Protein AF-A0A3R8TJP3-F1 (afdb_monomer_lite)

Foldseek 3Di:
DPVLLCVLVVVVVVVVVVPPPPQPPDDPDPQPCVSLQVPVVDPPVVSLVVSLVSLLVSLVPDDLVSLLVLLCVDPVVVVVVVVVVVLVVVVDRDCVVPPVPPPSVVSSVRSSVVSSVVVNVVSVVSVVVSVVVVVD

Sequence (136 aa):
MNTLFHKVLEPFIEYIHSYQPMIVMRLEHKNFYHSFGWCIQEGDGEVCSAVKDLLNNYVENLPTTLVDYLWWQTSDGRLEAKYIQRLAESTSFDTSMINLFEDGYFKQEVVVQALYEELHKKADKDYSEFENSLDY

Radius of gyration: 19.21 Å; chains: 1; bounding box: 58×24×59 Å

Structure (mmCIF, N/CA/C/O backbone):
data_AF-A0A3R8TJP3-F1
#
_entry.id   AF-A0A3R8TJP3-F1
#
loop_
_atom_site.group_PDB
_atom_site.id
_atom_site.type_symbol
_atom_site.label_atom_id
_atom_site.label_alt_id
_atom_site.label_comp_id
_atom_site.label_asym_id
_atom_site.label_entity_id
_atom_site.label_seq_id
_atom_site.pdbx_PDB_ins_code
_atom_site.Cartn_x
_atom_site.Cartn_y
_atom_site.Cartn_z
_atom_site.occupancy
_atom_site.B_iso_or_equiv
_atom_site.auth_seq_id
_atom_site.auth_comp_id
_atom_site.auth_asym_id
_atom_site.auth_atom_id
_atom_site.pdbx_PDB_model_num
ATOM 1 N N . MET A 1 1 ? 10.989 -3.359 7.667 1.00 48.31 1 MET A N 1
ATOM 2 C CA . MET A 1 1 ? 9.848 -3.432 6.730 1.00 48.31 1 MET A CA 1
ATOM 3 C C . MET A 1 1 ? 8.674 -4.067 7.450 1.00 48.31 1 MET A C 1
ATOM 5 O O . MET A 1 1 ? 8.881 -5.057 8.146 1.00 48.31 1 MET A O 1
ATOM 9 N N . ASN A 1 2 ? 7.481 -3.483 7.348 1.00 59.00 2 ASN A N 1
ATOM 10 C CA . ASN A 1 2 ? 6.274 -4.065 7.928 1.00 59.00 2 ASN A CA 1
ATOM 11 C C . ASN A 1 2 ? 5.930 -5.344 7.135 1.00 59.00 2 ASN A C 1
ATOM 13 O O . ASN A 1 2 ? 5.762 -5.284 5.918 1.00 59.00 2 ASN A O 1
ATOM 17 N N . THR A 1 3 ? 5.917 -6.514 7.782 1.00 76.25 3 THR A N 1
ATOM 18 C CA . THR A 1 3 ? 5.955 -7.827 7.097 1.00 76.25 3 THR A CA 1
ATOM 19 C C . THR A 1 3 ? 4.734 -8.104 6.223 1.00 76.25 3 THR A C 1
ATOM 21 O O . THR A 1 3 ? 4.828 -8.895 5.290 1.00 76.25 3 THR A O 1
ATOM 24 N N . LEU A 1 4 ? 3.601 -7.454 6.499 1.00 83.25 4 LEU A N 1
ATOM 25 C CA . LEU A 1 4 ? 2.374 -7.608 5.718 1.00 83.25 4 LEU A CA 1
ATOM 26 C C . LEU A 1 4 ? 2.360 -6.738 4.453 1.00 83.25 4 LEU A C 1
ATOM 28 O O . LEU A 1 4 ? 1.957 -7.224 3.404 1.00 83.25 4 LEU A O 1
ATOM 32 N N . PHE A 1 5 ? 2.853 -5.496 4.528 1.00 85.44 5 PHE A N 1
ATOM 33 C CA . PHE A 1 5 ? 2.950 -4.603 3.363 1.00 85.44 5 PHE A CA 1
ATOM 34 C C . PHE A 1 5 ? 3.810 -5.229 2.271 1.00 85.44 5 PHE A C 1
ATOM 36 O O . PHE A 1 5 ? 3.413 -5.270 1.114 1.00 85.44 5 PHE A O 1
ATOM 43 N N . HIS A 1 6 ? 4.950 -5.799 2.661 1.00 82.94 6 HIS A N 1
ATOM 44 C CA . HIS A 1 6 ? 5.837 -6.481 1.728 1.00 82.94 6 HIS A CA 1
ATOM 45 C C . HIS A 1 6 ? 5.152 -7.669 1.035 1.00 82.94 6 HIS A C 1
ATOM 47 O O . HIS A 1 6 ? 5.189 -7.757 -0.186 1.00 82.94 6 HIS A O 1
ATOM 53 N N . LYS A 1 7 ? 4.438 -8.512 1.793 1.00 86.81 7 LYS A N 1
ATOM 54 C CA . LYS A 1 7 ? 3.693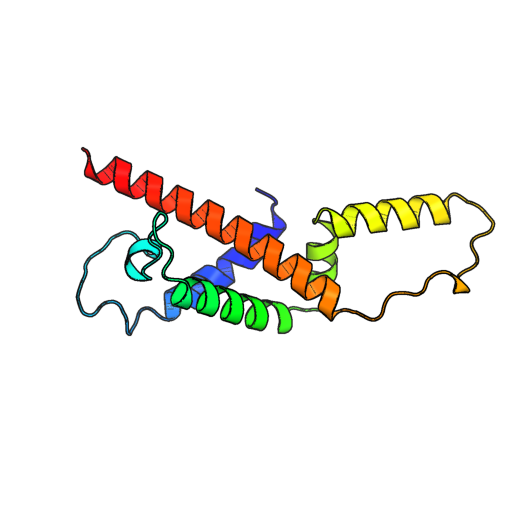 -9.661 1.249 1.00 86.81 7 LYS A CA 1
ATOM 55 C C . LYS A 1 7 ? 2.561 -9.270 0.298 1.00 86.81 7 LYS A C 1
ATOM 57 O O . LYS A 1 7 ? 2.190 -10.069 -0.551 1.00 86.81 7 LYS A O 1
ATOM 62 N N . VAL A 1 8 ? 1.979 -8.083 0.468 1.00 88.69 8 VAL A N 1
ATOM 63 C CA . VAL A 1 8 ? 0.927 -7.562 -0.421 1.00 88.69 8 VAL A CA 1
ATOM 64 C C . VAL A 1 8 ? 1.528 -6.907 -1.664 1.00 88.69 8 VAL A C 1
ATOM 66 O O . VAL A 1 8 ? 0.959 -7.034 -2.747 1.00 88.69 8 VAL A O 1
ATOM 69 N N . LEU A 1 9 ? 2.681 -6.247 -1.516 1.00 88.00 9 LEU A N 1
ATOM 70 C CA . LEU A 1 9 ? 3.399 -5.596 -2.609 1.00 88.00 9 LEU A CA 1
ATOM 71 C C . LEU A 1 9 ? 4.121 -6.579 -3.531 1.00 88.00 9 LEU A C 1
ATOM 73 O O . LEU A 1 9 ? 4.207 -6.299 -4.717 1.00 88.00 9 LEU A O 1
ATOM 77 N N . GLU A 1 10 ? 4.631 -7.708 -3.037 1.00 87.69 10 GLU A N 1
ATOM 78 C CA . GLU A 1 10 ? 5.346 -8.685 -3.874 1.00 87.69 10 GLU A CA 1
ATOM 79 C C . GLU A 1 10 ? 4.516 -9.166 -5.083 1.00 87.69 10 GLU A C 1
ATOM 81 O O . GLU A 1 10 ? 4.975 -8.970 -6.210 1.00 87.69 10 GLU A O 1
ATOM 86 N N . PRO A 1 11 ? 3.275 -9.673 -4.917 1.00 87.62 11 PRO A N 1
ATOM 87 C CA . PRO A 1 11 ? 2.441 -10.066 -6.056 1.00 87.62 11 PRO A CA 1
ATOM 88 C C . PRO A 1 11 ? 2.088 -8.897 -6.981 1.00 87.62 11 PRO A C 1
ATOM 90 O O . PRO A 1 11 ? 1.957 -9.072 -8.189 1.00 87.62 11 PRO A O 1
ATOM 93 N N . PHE A 1 12 ? 1.940 -7.691 -6.426 1.00 86.38 12 PHE A N 1
ATOM 94 C CA . PHE A 1 12 ? 1.686 -6.487 -7.214 1.00 86.38 12 PHE A CA 1
ATOM 95 C C . PHE A 1 12 ? 2.893 -6.121 -8.088 1.00 86.38 12 PHE A C 1
ATOM 97 O O . PHE A 1 12 ? 2.733 -5.827 -9.269 1.00 86.38 12 PHE A O 1
ATOM 104 N N . ILE A 1 13 ? 4.107 -6.194 -7.540 1.00 82.44 13 ILE A N 1
ATOM 105 C CA . ILE A 1 13 ? 5.352 -5.964 -8.282 1.00 82.44 13 ILE A CA 1
ATOM 106 C C . ILE A 1 13 ? 5.501 -7.012 -9.390 1.00 82.44 13 ILE A C 1
ATOM 108 O O . ILE A 1 13 ? 5.772 -6.645 -10.530 1.00 82.44 13 ILE A O 1
ATOM 112 N N . GLU A 1 14 ? 5.255 -8.293 -9.099 1.00 82.38 14 GLU A N 1
ATOM 113 C CA . GLU A 1 14 ? 5.255 -9.360 -10.111 1.00 82.38 14 GLU A CA 1
ATOM 114 C C . GLU A 1 14 ? 4.223 -9.108 -11.221 1.00 82.38 14 GLU A C 1
ATOM 116 O O . GLU A 1 14 ? 4.504 -9.313 -12.405 1.00 82.38 14 GLU A O 1
ATOM 121 N N . TYR A 1 15 ? 3.042 -8.609 -10.858 1.00 80.38 15 TYR A N 1
ATOM 122 C CA . TYR A 1 15 ? 2.005 -8.219 -11.806 1.00 80.38 15 TYR A CA 1
ATOM 123 C C . TYR A 1 15 ? 2.462 -7.068 -12.711 1.00 80.38 15 TYR A C 1
ATOM 125 O O . TYR A 1 15 ? 2.367 -7.205 -13.931 1.00 80.38 15 TYR A O 1
ATOM 133 N N . ILE A 1 16 ? 3.043 -5.988 -12.173 1.00 76.50 16 ILE A N 1
ATOM 134 C CA . ILE A 1 16 ? 3.613 -4.908 -13.002 1.00 76.50 16 ILE A CA 1
ATOM 135 C C . ILE A 1 16 ? 4.751 -5.455 -13.882 1.00 76.50 16 ILE A C 1
ATOM 137 O O . ILE A 1 16 ? 4.813 -5.148 -15.073 1.00 76.50 16 ILE A O 1
ATOM 141 N N . HIS A 1 17 ? 5.607 -6.330 -13.343 1.00 70.88 17 HIS A N 1
ATOM 142 C CA . HIS A 1 17 ? 6.662 -7.007 -14.104 1.00 70.88 17 HIS A CA 1
ATOM 143 C C . HIS A 1 17 ? 6.104 -7.813 -15.283 1.00 70.88 17 HIS A C 1
ATOM 145 O O . HIS A 1 17 ? 6.721 -7.854 -16.344 1.00 70.88 17 HIS A O 1
ATOM 151 N N . SER A 1 18 ? 4.921 -8.414 -15.153 1.00 70.38 18 SER A N 1
ATOM 152 C CA . SER A 1 18 ? 4.299 -9.165 -16.249 1.00 70.38 18 SER A CA 1
ATOM 153 C C . SER A 1 18 ? 3.866 -8.291 -17.440 1.00 70.38 18 SER A C 1
ATOM 155 O O . SER A 1 18 ? 3.755 -8.803 -18.553 1.00 70.38 18 SER A O 1
ATOM 157 N N . TYR A 1 19 ? 3.713 -6.970 -17.254 1.00 66.06 19 TYR A N 1
ATOM 158 C CA . TYR A 1 19 ? 3.474 -5.997 -18.334 1.00 66.06 19 TYR A CA 1
ATOM 159 C C . TYR A 1 19 ? 4.747 -5.581 -19.090 1.00 66.06 19 TYR A C 1
ATOM 161 O O . TYR A 1 19 ? 4.694 -4.715 -19.967 1.00 66.06 19 TYR A O 1
ATOM 169 N N . GLN A 1 20 ? 5.878 -6.257 -18.848 1.00 57.12 20 GLN A N 1
ATOM 170 C CA . GLN A 1 20 ? 7.118 -6.107 -19.615 1.00 57.12 20 GLN A CA 1
ATOM 171 C C . GLN A 1 20 ? 7.037 -6.197 -21.163 1.00 57.12 20 GLN A C 1
ATOM 173 O O . GLN A 1 20 ? 7.987 -5.709 -21.782 1.00 57.12 20 GLN A O 1
ATOM 178 N N . PRO A 1 21 ? 5.996 -6.720 -21.859 1.00 42.78 21 PRO A N 1
ATOM 179 C CA . PRO A 1 21 ? 6.092 -6.898 -23.310 1.00 42.78 21 PRO A CA 1
ATOM 180 C C . PRO A 1 21 ? 6.114 -5.627 -24.176 1.00 42.78 21 PRO A C 1
ATOM 182 O O . PRO A 1 21 ? 6.387 -5.761 -25.364 1.00 42.78 21 PRO A O 1
ATOM 185 N N . MET A 1 22 ? 5.823 -4.418 -23.665 1.00 44.19 22 MET A N 1
ATOM 186 C CA . MET A 1 22 ? 5.728 -3.219 -24.531 1.00 44.19 22 MET A CA 1
ATOM 187 C C . MET A 1 22 ? 6.796 -2.136 -24.326 1.00 44.19 22 MET A C 1
ATOM 189 O O . MET A 1 22 ? 6.974 -1.317 -25.224 1.00 44.19 22 MET A O 1
ATOM 193 N N . ILE A 1 23 ? 7.544 -2.130 -23.216 1.00 44.19 23 ILE A N 1
ATOM 194 C CA . ILE A 1 23 ? 8.547 -1.076 -22.951 1.00 44.19 23 ILE A CA 1
ATOM 195 C C . ILE A 1 23 ? 9.979 -1.530 -23.305 1.00 44.19 23 ILE A C 1
ATOM 197 O O . ILE A 1 23 ? 10.830 -0.720 -23.676 1.00 44.19 23 ILE A O 1
ATOM 201 N N . VAL A 1 24 ? 10.247 -2.840 -23.337 1.00 42.44 24 VAL A N 1
ATOM 202 C CA . VAL A 1 24 ? 11.579 -3.402 -23.640 1.00 42.44 24 VAL A CA 1
ATOM 203 C C . VAL A 1 24 ? 11.782 -3.635 -25.146 1.00 42.44 24 VAL A C 1
ATOM 205 O O . VAL A 1 24 ? 12.251 -4.686 -25.571 1.00 42.44 24 VAL A O 1
ATOM 208 N N . MET A 1 25 ? 11.440 -2.659 -25.996 1.00 40.25 25 MET A N 1
ATOM 209 C CA . MET A 1 25 ? 11.901 -2.683 -27.395 1.00 40.25 25 MET A CA 1
ATOM 210 C C . MET A 1 25 ? 13.224 -1.946 -27.614 1.00 40.25 25 MET A C 1
ATOM 212 O O . MET A 1 25 ? 13.737 -2.014 -28.731 1.00 40.25 25 MET A O 1
ATOM 216 N N . ARG A 1 26 ? 13.816 -1.267 -26.612 1.00 38.94 26 ARG A N 1
ATOM 217 C CA . ARG A 1 26 ? 15.077 -0.535 -26.855 1.00 38.94 26 ARG A CA 1
ATOM 218 C C . ARG A 1 26 ? 16.163 -0.495 -25.788 1.00 38.94 26 ARG A C 1
ATOM 220 O O . ARG A 1 26 ? 17.227 0.003 -26.138 1.00 38.94 26 ARG A O 1
ATOM 227 N N . LEU A 1 27 ? 15.995 -0.992 -24.565 1.00 44.09 27 LEU A N 1
ATOM 228 C CA . LEU A 1 27 ? 17.064 -0.839 -23.572 1.00 44.09 27 LEU A CA 1
ATOM 229 C C . LEU A 1 27 ? 17.224 -2.074 -22.677 1.00 44.09 27 LEU A C 1
ATOM 231 O O . LEU A 1 27 ? 16.321 -2.449 -21.938 1.00 44.09 27 LEU A O 1
ATOM 235 N N . GLU A 1 28 ? 18.405 -2.687 -22.741 1.00 47.53 28 GLU A N 1
ATOM 236 C CA . GLU A 1 28 ? 18.876 -3.783 -21.884 1.00 47.53 28 GLU A CA 1
ATOM 237 C C . GLU A 1 28 ? 19.196 -3.284 -20.456 1.00 47.53 28 GLU A C 1
ATOM 239 O O . GLU A 1 28 ? 20.297 -3.482 -19.941 1.00 47.53 28 GLU A O 1
ATOM 244 N N . HIS A 1 29 ? 18.280 -2.571 -19.796 1.00 53.38 29 HIS A N 1
ATOM 245 C CA . HIS A 1 29 ? 18.528 -2.088 -18.436 1.00 53.38 29 HIS A CA 1
ATOM 246 C C . HIS A 1 29 ? 18.223 -3.181 -17.405 1.00 53.38 29 HIS A C 1
ATOM 248 O O . HIS A 1 29 ? 17.106 -3.682 -17.312 1.00 53.38 29 HIS A O 1
ATOM 254 N N . LYS A 1 30 ? 19.226 -3.530 -16.585 1.00 55.91 30 LYS A N 1
ATOM 255 C CA . LYS A 1 30 ? 19.098 -4.511 -15.486 1.00 55.91 30 LYS A CA 1
ATOM 256 C C . LYS A 1 30 ? 18.177 -4.040 -14.351 1.00 55.91 30 LYS A C 1
ATOM 258 O O . LYS A 1 30 ? 17.791 -4.857 -13.521 1.00 55.91 30 LYS A O 1
ATOM 263 N N . ASN A 1 31 ? 17.837 -2.750 -14.305 1.00 59.34 31 ASN A N 1
ATOM 264 C CA . ASN A 1 31 ? 16.902 -2.191 -13.337 1.00 59.34 31 ASN A CA 1
ATOM 265 C C . ASN A 1 31 ? 15.516 -1.981 -13.973 1.00 59.34 31 ASN A C 1
ATOM 267 O O . ASN A 1 31 ? 15.342 -1.197 -14.910 1.00 59.34 31 ASN A O 1
ATOM 271 N N . PHE A 1 32 ? 14.530 -2.690 -13.426 1.00 61.56 32 PHE A N 1
ATOM 272 C CA . PHE A 1 32 ? 13.129 -2.633 -13.828 1.00 61.56 32 PHE A CA 1
ATOM 273 C C . PHE A 1 32 ? 12.526 -1.228 -13.685 1.00 61.56 32 PHE A C 1
ATOM 275 O O . PHE A 1 32 ? 11.890 -0.746 -14.616 1.00 61.56 32 PHE A O 1
ATOM 282 N N . TYR A 1 33 ? 12.782 -0.541 -12.570 1.00 62.28 33 TYR A N 1
ATOM 283 C CA . TYR A 1 33 ? 12.236 0.791 -12.296 1.00 62.28 33 TYR A CA 1
ATOM 284 C C . TYR A 1 33 ? 12.743 1.822 -13.310 1.00 62.28 33 TYR A C 1
ATOM 286 O O . TYR A 1 33 ? 11.966 2.623 -13.825 1.00 62.28 33 TYR A O 1
ATOM 294 N N . HIS A 1 34 ? 14.013 1.716 -13.714 1.00 55.50 34 HIS A N 1
ATOM 295 C CA . HIS A 1 34 ? 14.576 2.553 -14.775 1.00 55.50 34 HIS A CA 1
ATOM 296 C C . HIS A 1 34 ? 13.879 2.319 -16.126 1.00 55.50 34 HIS A C 1
ATOM 298 O O . HIS A 1 34 ? 13.646 3.261 -16.881 1.00 55.50 34 HIS A O 1
ATOM 304 N N . SER A 1 35 ? 13.523 1.071 -16.446 1.00 52.53 35 SER A N 1
ATOM 305 C CA . SER A 1 35 ? 12.813 0.752 -17.695 1.00 52.53 35 SER A CA 1
ATOM 306 C C . SER A 1 35 ? 11.391 1.310 -17.714 1.00 52.53 35 SER A C 1
ATOM 308 O O . SER A 1 35 ? 10.877 1.593 -18.785 1.00 52.53 35 SER A O 1
ATOM 310 N N . PHE A 1 36 ? 10.773 1.513 -16.550 1.00 56.41 36 PHE A N 1
ATOM 311 C CA . PHE A 1 36 ? 9.451 2.126 -16.421 1.00 56.41 36 PHE A CA 1
ATOM 312 C C . PHE A 1 36 ? 9.477 3.659 -16.441 1.00 56.41 36 PHE A C 1
ATOM 314 O O . PHE A 1 36 ? 8.420 4.264 -16.348 1.00 56.41 36 PHE A O 1
ATOM 321 N N . GLY A 1 37 ? 10.642 4.304 -16.572 1.00 52.91 37 GLY A N 1
ATOM 322 C CA . GLY A 1 37 ? 10.729 5.765 -16.459 1.00 52.91 37 GLY A CA 1
ATOM 323 C C . GLY A 1 37 ? 10.578 6.257 -15.017 1.00 52.91 37 GLY A C 1
ATOM 324 O O . GLY A 1 37 ? 10.262 7.420 -14.787 1.00 52.91 37 GLY A O 1
ATOM 325 N N . TRP A 1 38 ? 10.831 5.390 -14.029 1.00 58.88 38 TRP A N 1
ATOM 326 C CA . TRP A 1 38 ? 10.943 5.776 -12.624 1.00 58.88 38 TRP A CA 1
ATOM 327 C C . TRP A 1 38 ? 12.275 6.519 -12.416 1.00 58.88 38 TRP A C 1
ATOM 329 O O . TRP A 1 38 ? 13.218 6.008 -11.815 1.00 58.88 38 TRP A O 1
ATOM 339 N N . CYS A 1 39 ? 12.388 7.719 -12.988 1.00 52.19 39 CYS A N 1
ATOM 340 C CA . CYS A 1 39 ? 13.480 8.639 -12.710 1.00 52.19 39 CYS A CA 1
ATOM 341 C C . CYS A 1 39 ? 13.190 9.325 -11.371 1.00 52.19 39 CYS A C 1
ATOM 343 O O . CYS A 1 39 ? 12.253 10.106 -11.236 1.00 52.19 39 CYS A O 1
ATOM 345 N N . ILE A 1 40 ? 13.991 9.009 -10.358 1.00 50.28 40 ILE A N 1
ATOM 346 C CA . ILE A 1 40 ? 13.786 9.415 -8.956 1.00 50.28 40 ILE A CA 1
ATOM 347 C C . ILE A 1 40 ? 14.018 10.920 -8.721 1.00 50.28 40 ILE A C 1
ATOM 349 O O . ILE A 1 40 ? 13.637 11.451 -7.680 1.00 50.28 40 ILE A O 1
ATOM 353 N N . GLN A 1 41 ? 14.597 11.635 -9.690 1.00 43.25 41 GLN A N 1
ATOM 354 C CA . GLN A 1 41 ? 14.819 13.086 -9.610 1.00 43.25 41 GLN A CA 1
ATOM 355 C C . GLN A 1 41 ? 13.783 13.914 -10.381 1.00 43.25 41 GLN A C 1
ATOM 357 O O . GLN A 1 41 ? 13.515 15.055 -10.011 1.00 43.25 41 GLN A O 1
ATOM 362 N N . GLU A 1 42 ? 13.164 13.337 -11.407 1.00 45.41 42 GLU A N 1
ATOM 363 C CA . GLU A 1 42 ? 12.149 13.976 -12.241 1.00 45.41 42 GLU A CA 1
ATOM 364 C C . GLU A 1 42 ? 11.093 12.916 -12.530 1.00 45.41 42 GLU A C 1
ATOM 366 O O . GLU A 1 42 ? 11.140 12.229 -13.546 1.00 45.41 42 GLU A O 1
ATOM 371 N N . GLY A 1 43 ? 10.191 12.698 -11.571 1.00 48.31 43 GLY A N 1
ATOM 372 C CA . GLY A 1 43 ? 9.105 11.752 -11.760 1.00 48.31 43 GLY A CA 1
ATOM 373 C C . GLY A 1 43 ? 8.319 12.140 -13.004 1.00 48.31 43 GLY A C 1
ATOM 374 O O . GLY A 1 43 ? 7.706 13.209 -13.028 1.00 48.31 43 GLY A O 1
ATOM 375 N N . ASP A 1 44 ? 8.298 11.274 -14.015 1.00 55.25 44 ASP A N 1
ATOM 376 C CA . ASP A 1 44 ? 7.254 11.348 -15.025 1.00 55.25 44 ASP A CA 1
ATOM 377 C C . ASP A 1 44 ? 5.941 11.112 -14.278 1.00 55.25 44 ASP A C 1
ATOM 379 O O . ASP A 1 44 ? 5.571 9.985 -13.935 1.00 55.25 44 ASP A O 1
ATOM 383 N N . GLY A 1 45 ? 5.267 12.214 -13.934 1.00 61.38 45 GLY A N 1
ATOM 384 C CA . GLY A 1 45 ? 4.058 12.203 -13.117 1.00 61.38 45 GLY A CA 1
ATOM 385 C C . GLY A 1 45 ? 2.988 11.276 -13.691 1.00 61.38 45 GLY A C 1
ATOM 386 O O . GLY A 1 45 ? 2.207 10.710 -12.934 1.00 61.38 45 GLY A O 1
ATOM 387 N N . GLU A 1 46 ? 3.006 11.053 -15.007 1.00 66.06 46 GLU A N 1
ATOM 388 C CA . GLU A 1 46 ? 2.126 10.125 -15.715 1.00 66.06 46 GLU A CA 1
ATOM 389 C C . GLU A 1 46 ? 2.373 8.657 -15.338 1.00 66.06 46 GLU A C 1
ATOM 391 O O . GLU A 1 46 ? 1.415 7.935 -15.065 1.00 66.06 46 GLU A O 1
ATOM 396 N N . VAL A 1 47 ? 3.632 8.209 -15.248 1.00 69.56 47 VAL A N 1
ATOM 397 C CA . VAL A 1 47 ? 3.956 6.826 -14.855 1.00 69.56 47 VAL A CA 1
ATOM 398 C C . VAL A 1 47 ? 3.631 6.606 -13.382 1.00 69.56 47 VAL A C 1
ATOM 400 O O . VAL A 1 47 ? 2.979 5.624 -13.030 1.00 69.56 47 VAL A O 1
ATOM 403 N N . CYS A 1 48 ? 4.037 7.536 -12.516 1.00 73.44 48 CYS A N 1
ATOM 404 C CA . CYS A 1 48 ? 3.726 7.479 -11.089 1.00 73.44 48 CYS A CA 1
ATOM 405 C C . CYS A 1 48 ? 2.209 7.473 -10.838 1.00 73.44 48 CYS A C 1
ATOM 407 O O . CYS A 1 48 ? 1.724 6.703 -10.005 1.00 73.44 48 CYS A O 1
ATOM 409 N N . SER A 1 49 ? 1.449 8.276 -11.594 1.00 74.88 49 SER A N 1
ATOM 410 C CA . SER A 1 49 ? -0.016 8.268 -11.556 1.00 74.88 49 SER A CA 1
ATOM 411 C C . SER A 1 49 ? -0.575 6.924 -12.015 1.00 74.88 49 SER A C 1
ATOM 413 O O . SER A 1 49 ? -1.379 6.337 -11.300 1.00 74.88 49 SER A O 1
ATOM 415 N N . ALA A 1 50 ? -0.101 6.380 -13.140 1.00 78.12 50 ALA A N 1
ATOM 416 C CA . ALA A 1 50 ? -0.563 5.091 -13.651 1.00 78.12 50 ALA A CA 1
ATOM 417 C C . ALA A 1 50 ? -0.280 3.936 -12.674 1.00 78.12 50 ALA A C 1
ATOM 419 O O . ALA A 1 50 ? -1.130 3.074 -12.468 1.00 78.12 50 ALA A O 1
ATOM 420 N N . VAL A 1 51 ? 0.888 3.923 -12.023 1.00 80.00 51 VAL A N 1
ATOM 421 C CA . VAL A 1 51 ? 1.217 2.932 -10.984 1.00 80.00 51 VAL A CA 1
ATOM 422 C C . VAL A 1 51 ? 0.300 3.087 -9.774 1.00 80.00 51 VAL A C 1
ATOM 424 O O . VAL A 1 51 ? -0.164 2.083 -9.233 1.00 80.00 51 VAL A O 1
ATOM 427 N N . LYS A 1 52 ? 0.002 4.323 -9.358 1.00 83.69 52 LYS A N 1
ATOM 428 C CA . LYS A 1 52 ? -0.939 4.583 -8.264 1.00 83.69 52 LYS A CA 1
ATOM 429 C C . LYS A 1 52 ? -2.362 4.138 -8.618 1.00 83.69 52 LYS A C 1
ATOM 431 O O . LYS A 1 52 ? -3.023 3.543 -7.773 1.00 83.69 52 LYS A O 1
ATOM 436 N N . ASP A 1 53 ? -2.799 4.335 -9.858 1.00 85.31 53 ASP A N 1
ATOM 437 C CA . ASP A 1 53 ? -4.100 3.872 -10.356 1.00 85.31 53 ASP A CA 1
ATOM 438 C C . ASP A 1 53 ? -4.172 2.339 -10.417 1.00 85.31 53 ASP A C 1
ATOM 440 O O . ASP A 1 53 ?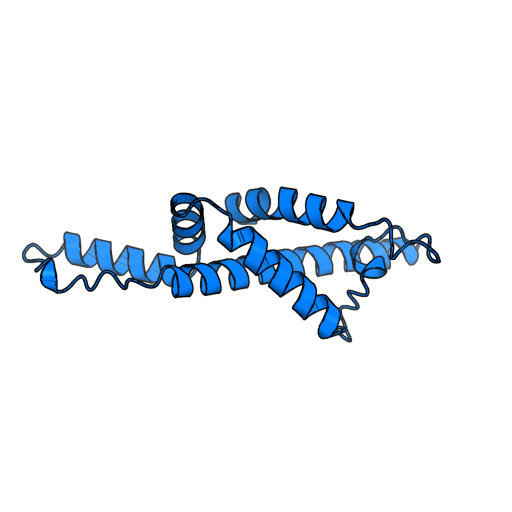 -5.157 1.735 -9.993 1.00 85.31 53 ASP A O 1
ATOM 444 N N . LEU A 1 54 ? -3.105 1.678 -10.877 1.00 85.94 54 LEU A N 1
ATOM 445 C CA . LEU A 1 54 ? -2.996 0.217 -10.838 1.00 85.94 54 LEU A CA 1
ATOM 446 C C . LEU A 1 54 ? -3.012 -0.313 -9.402 1.00 85.94 54 LEU A C 1
ATOM 448 O O . LEU A 1 54 ? -3.639 -1.337 -9.136 1.00 85.94 54 LEU A O 1
ATOM 452 N N . LEU A 1 55 ? -2.350 0.380 -8.474 1.00 88.94 55 LEU A N 1
ATOM 453 C CA . LEU A 1 55 ? -2.341 0.013 -7.062 1.00 88.94 55 LEU A CA 1
ATOM 454 C C . LEU A 1 55 ? -3.718 0.208 -6.417 1.00 88.94 55 LEU A C 1
ATOM 456 O O . LEU A 1 55 ? -4.148 -0.660 -5.663 1.00 88.94 55 LEU A O 1
ATOM 460 N N . ASN A 1 56 ? -4.426 1.292 -6.746 1.00 91.19 56 ASN A N 1
ATOM 461 C CA . ASN A 1 56 ? -5.823 1.500 -6.358 1.00 91.19 56 ASN A CA 1
ATOM 462 C C . ASN A 1 56 ? -6.686 0.319 -6.806 1.00 91.19 56 ASN A C 1
ATOM 464 O O . ASN A 1 56 ? -7.268 -0.360 -5.964 1.00 91.19 56 ASN A O 1
ATOM 468 N N . ASN A 1 57 ? -6.673 0.004 -8.105 1.00 89.75 57 ASN A N 1
ATOM 469 C CA . ASN A 1 57 ? -7.417 -1.129 -8.657 1.00 89.75 57 ASN A CA 1
ATOM 470 C C . ASN A 1 57 ? -7.036 -2.451 -7.973 1.00 89.75 57 ASN A C 1
ATOM 472 O O . ASN A 1 57 ? -7.894 -3.284 -7.690 1.00 89.75 57 ASN A O 1
ATOM 476 N N . TYR A 1 58 ? -5.751 -2.665 -7.686 1.00 90.19 58 TYR A N 1
ATOM 477 C CA . TYR A 1 58 ? -5.297 -3.862 -6.985 1.00 90.19 58 TYR A CA 1
ATOM 478 C C . TYR A 1 58 ? -5.890 -3.953 -5.573 1.00 90.19 58 TYR A C 1
ATOM 480 O O . TYR A 1 58 ? -6.420 -5.002 -5.211 1.00 90.19 58 TYR A O 1
ATOM 488 N N . VAL A 1 59 ? -5.860 -2.862 -4.799 1.00 91.69 59 VAL A N 1
ATOM 489 C CA . VAL A 1 59 ? -6.407 -2.816 -3.433 1.00 91.69 59 VAL A CA 1
ATOM 490 C C . VAL A 1 59 ? -7.932 -2.949 -3.419 1.00 91.69 59 VAL A C 1
ATOM 492 O O . VAL A 1 59 ? -8.449 -3.643 -2.547 1.00 91.69 59 VAL A O 1
ATOM 495 N N . GLU A 1 60 ? -8.646 -2.379 -4.395 1.00 90.31 60 GLU A N 1
ATOM 496 C CA . GLU A 1 60 ? -10.106 -2.543 -4.551 1.00 90.31 60 GLU A CA 1
ATOM 497 C C . GLU A 1 60 ? -10.531 -4.005 -4.682 1.00 90.31 60 GLU A C 1
ATOM 499 O O . GLU A 1 60 ? -11.613 -4.393 -4.245 1.00 90.31 60 GLU A O 1
ATOM 504 N N . ASN A 1 61 ? -9.666 -4.827 -5.273 1.00 89.62 61 ASN A N 1
ATOM 505 C CA . ASN A 1 61 ? -9.916 -6.248 -5.475 1.00 89.62 61 ASN A CA 1
ATOM 506 C C . ASN A 1 61 ? -9.423 -7.121 -4.308 1.00 89.62 61 ASN A C 1
ATOM 508 O O . ASN A 1 61 ? -9.608 -8.342 -4.334 1.00 89.62 61 ASN A O 1
ATOM 512 N N . LEU A 1 62 ? -8.806 -6.539 -3.272 1.00 89.75 62 LEU A N 1
ATOM 513 C CA . LEU A 1 62 ? -8.417 -7.284 -2.077 1.00 89.75 62 LEU A CA 1
ATOM 514 C C . LEU A 1 62 ? -9.629 -7.545 -1.168 1.00 89.75 62 LEU A C 1
ATOM 516 O O . LEU A 1 62 ? -10.543 -6.726 -1.079 1.00 89.75 62 LEU A O 1
ATOM 520 N N . PRO A 1 63 ? -9.634 -8.658 -0.410 1.00 90.12 63 PRO A N 1
ATOM 521 C CA . PRO A 1 63 ? -10.662 -8.888 0.598 1.00 90.12 63 PRO A CA 1
ATOM 522 C C . PRO A 1 63 ? -10.709 -7.739 1.613 1.00 90.12 63 PRO A C 1
ATOM 524 O O . PRO A 1 63 ? -9.673 -7.367 2.164 1.00 90.12 63 PRO A O 1
ATOM 527 N N . THR A 1 64 ? -11.905 -7.242 1.944 1.00 86.94 64 THR A N 1
ATOM 528 C CA . THR A 1 64 ? -12.094 -6.132 2.899 1.00 86.94 64 THR A CA 1
ATOM 529 C C . THR A 1 64 ? -11.377 -6.374 4.225 1.00 86.94 64 THR A C 1
ATOM 531 O O . THR A 1 64 ? -10.735 -5.476 4.753 1.00 86.94 64 THR A O 1
ATOM 534 N N . THR A 1 65 ? -11.389 -7.613 4.726 1.00 88.50 65 THR A N 1
ATOM 535 C CA . THR A 1 65 ? -10.658 -7.991 5.942 1.00 88.50 65 THR A CA 1
ATOM 536 C C . THR A 1 65 ? -9.156 -7.717 5.828 1.00 88.50 65 THR A C 1
ATOM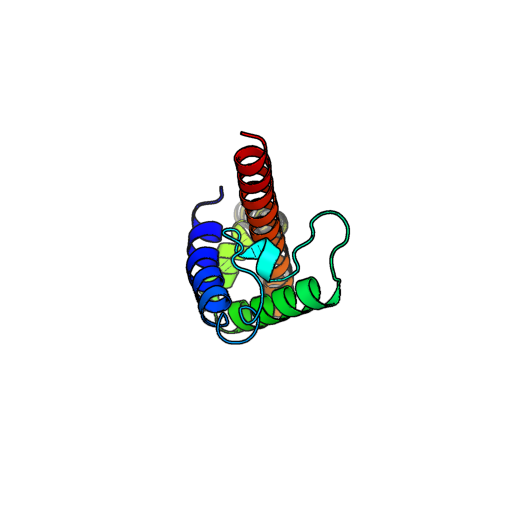 538 O O . THR A 1 65 ? -8.546 -7.251 6.784 1.00 88.50 65 THR A O 1
ATOM 541 N N . LEU A 1 66 ? -8.544 -7.982 4.669 1.00 90.00 66 LEU A N 1
ATOM 542 C CA . LEU A 1 66 ? -7.130 -7.688 4.438 1.00 90.00 66 LEU A CA 1
ATOM 543 C C . LEU A 1 66 ? -6.881 -6.177 4.377 1.00 90.00 66 LEU A C 1
ATOM 545 O O . LEU A 1 66 ? -5.898 -5.713 4.952 1.00 90.00 66 LEU A O 1
ATOM 549 N N . VAL A 1 67 ? -7.777 -5.417 3.742 1.00 90.12 67 VAL A N 1
ATOM 550 C CA . VAL A 1 67 ? -7.713 -3.946 3.703 1.00 90.12 67 VAL A CA 1
ATOM 551 C C . VAL A 1 67 ? -7.814 -3.364 5.113 1.00 90.12 67 VAL A C 1
ATOM 553 O O . VAL A 1 67 ? -6.992 -2.532 5.484 1.00 90.12 67 VAL A O 1
ATOM 556 N N . ASP A 1 68 ? -8.728 -3.866 5.946 1.00 87.88 68 ASP A N 1
ATOM 557 C CA . ASP A 1 68 ? -8.825 -3.484 7.356 1.00 87.88 68 ASP A CA 1
ATOM 558 C C . ASP A 1 68 ? -7.525 -3.800 8.107 1.00 87.88 68 ASP A C 1
ATOM 560 O O . ASP A 1 68 ? -6.997 -2.946 8.817 1.00 87.88 68 ASP A O 1
ATOM 564 N N . TYR A 1 69 ? -6.959 -5.002 7.934 1.00 89.88 69 TYR A N 1
ATOM 565 C CA . TYR A 1 69 ? -5.681 -5.365 8.555 1.00 89.88 69 TYR A CA 1
ATOM 566 C C . TYR A 1 69 ? -4.534 -4.449 8.125 1.00 89.88 69 TYR A C 1
ATOM 568 O O . TYR A 1 69 ? -3.734 -4.053 8.972 1.00 89.88 69 TYR A O 1
ATOM 576 N N . LEU A 1 70 ? -4.441 -4.107 6.839 1.00 91.06 70 LEU A N 1
ATOM 577 C CA . LEU A 1 70 ? -3.454 -3.155 6.329 1.00 91.06 70 LEU A CA 1
ATOM 578 C C . LEU A 1 70 ? -3.680 -1.761 6.916 1.00 91.06 70 LEU A C 1
ATOM 580 O O . LEU A 1 70 ? -2.726 -1.120 7.351 1.00 91.06 70 LEU A O 1
ATOM 584 N N . TRP A 1 71 ? -4.932 -1.320 7.006 1.00 91.56 71 TRP A N 1
ATOM 585 C CA . TRP A 1 71 ? -5.284 -0.034 7.591 1.00 91.56 71 TRP A CA 1
ATOM 586 C C . TRP A 1 71 ? -4.892 0.043 9.071 1.00 91.56 71 TRP A C 1
ATOM 588 O O . TRP A 1 71 ? -4.236 1.003 9.471 1.00 91.56 71 TRP A O 1
ATOM 598 N N . TRP A 1 72 ? -5.145 -1.001 9.869 1.00 88.44 72 TRP A N 1
ATOM 599 C CA . TRP A 1 72 ? -4.710 -1.083 11.274 1.00 88.44 72 TRP A CA 1
ATOM 600 C C . TRP A 1 72 ? -3.192 -0.938 11.464 1.00 88.44 72 TRP A C 1
ATOM 602 O O . TRP A 1 72 ? -2.725 -0.558 12.540 1.00 88.44 72 TRP A O 1
ATOM 612 N N . GLN A 1 73 ? -2.400 -1.244 10.436 1.00 89.00 73 GLN A N 1
ATOM 613 C CA . GLN A 1 73 ? -0.946 -1.098 10.467 1.00 89.00 73 GLN A CA 1
ATOM 614 C C . GLN A 1 73 ? -0.472 0.338 10.186 1.00 89.00 73 GLN A C 1
ATOM 616 O O . GLN A 1 73 ? 0.680 0.647 10.517 1.00 89.00 73 GLN A O 1
ATOM 621 N N . THR A 1 74 ? -1.334 1.197 9.631 1.00 89.69 74 THR A N 1
ATOM 622 C CA . THR A 1 74 ? -1.075 2.624 9.366 1.00 89.69 74 THR A CA 1
ATOM 623 C C . THR A 1 74 ? -1.226 3.486 10.624 1.00 89.69 74 THR A C 1
ATOM 625 O O . THR A 1 74 ? -1.696 3.023 11.665 1.00 89.69 74 THR A O 1
ATOM 628 N N . SER A 1 75 ? -0.800 4.750 10.556 1.00 87.38 75 SER A N 1
ATOM 629 C CA . SER A 1 75 ? -0.932 5.696 11.672 1.00 87.38 75 SER A CA 1
ATOM 630 C C . SER A 1 75 ? -2.392 5.921 12.073 1.00 87.38 75 SER A C 1
ATOM 632 O O . SER A 1 75 ? -2.695 5.869 13.265 1.00 87.38 75 SER A O 1
ATOM 634 N N . ASP A 1 76 ? -3.286 6.091 11.098 1.00 85.75 76 ASP A N 1
ATOM 635 C CA . ASP A 1 76 ? -4.704 6.374 11.342 1.00 85.75 76 ASP A CA 1
ATOM 636 C C . ASP A 1 76 ? -5.416 5.173 11.960 1.00 85.75 76 ASP A C 1
ATOM 638 O O . ASP A 1 76 ? -6.058 5.303 13.002 1.00 85.75 76 ASP A O 1
ATOM 642 N N . GLY A 1 77 ? -5.194 3.971 11.417 1.00 82.62 77 GLY A N 1
ATOM 643 C CA . GLY A 1 77 ? -5.730 2.751 12.021 1.00 82.62 77 GLY A CA 1
ATOM 644 C C . GLY A 1 77 ? -5.243 2.558 13.461 1.00 82.62 77 GLY A C 1
ATOM 645 O O . GLY A 1 77 ? -6.016 2.209 14.350 1.00 82.62 77 GLY A O 1
ATOM 646 N N . ARG A 1 78 ? -3.975 2.859 13.769 1.00 83.94 78 ARG A N 1
ATOM 647 C CA . ARG A 1 78 ? -3.474 2.780 15.156 1.00 83.94 78 ARG A CA 1
ATOM 648 C C . ARG A 1 78 ? -4.132 3.792 16.092 1.00 83.94 78 ARG A C 1
ATOM 650 O O . ARG A 1 78 ? -4.276 3.493 17.280 1.00 83.94 78 ARG A O 1
ATOM 657 N N . LEU A 1 79 ? -4.465 4.988 15.605 1.00 85.00 79 LEU A N 1
ATOM 658 C CA . LEU A 1 79 ? -5.183 5.995 16.389 1.00 85.00 79 LEU A CA 1
ATOM 659 C C . LEU A 1 79 ? -6.597 5.511 16.709 1.00 85.00 79 LEU A C 1
ATOM 661 O O . LEU A 1 79 ? -6.981 5.523 17.880 1.00 85.00 79 LEU A O 1
ATOM 665 N N . GLU A 1 80 ? -7.306 4.990 15.708 1.00 81.50 80 GLU A N 1
ATOM 666 C CA . GLU A 1 80 ? -8.638 4.410 15.881 1.00 81.50 80 GLU A CA 1
ATOM 667 C C . GLU A 1 80 ? -8.614 3.245 16.887 1.00 81.50 80 GLU A C 1
ATOM 669 O O . GLU A 1 80 ? -9.438 3.172 17.797 1.00 81.50 80 GLU A O 1
ATOM 674 N N . ALA A 1 81 ? -7.614 2.360 16.801 1.00 80.00 81 ALA A N 1
ATOM 675 C CA . ALA A 1 81 ? -7.533 1.171 17.654 1.00 80.00 81 ALA A CA 1
ATOM 676 C C . ALA A 1 81 ? -7.414 1.571 19.124 1.00 80.00 81 ALA A C 1
ATOM 678 O O . ALA A 1 81 ? -8.075 1.012 20.000 1.00 80.00 81 ALA A O 1
ATOM 679 N N . LYS A 1 82 ? -6.574 2.577 19.387 1.00 80.44 82 LYS A N 1
ATOM 680 C CA . LYS A 1 82 ? -6.391 3.148 20.722 1.00 80.44 82 LYS A CA 1
ATOM 681 C C . LYS A 1 82 ? -7.653 3.839 21.216 1.00 80.44 82 LYS A C 1
ATOM 683 O O . LYS A 1 82 ? -7.933 3.782 22.411 1.00 80.44 82 LYS A O 1
ATOM 688 N N . TYR A 1 83 ? -8.388 4.510 20.333 1.00 82.00 83 TYR A N 1
ATOM 689 C CA . TYR A 1 83 ? -9.656 5.135 20.682 1.00 82.00 83 TYR A CA 1
ATOM 690 C C . TYR A 1 83 ? -10.673 4.078 21.125 1.00 82.00 83 TYR A C 1
ATOM 692 O O . TYR A 1 83 ? -11.164 4.153 22.248 1.00 82.00 83 TYR A O 1
ATOM 700 N N . ILE A 1 84 ? -10.879 3.028 20.327 1.00 78.19 84 ILE A N 1
ATOM 701 C CA . ILE A 1 84 ? -11.782 1.914 20.657 1.00 78.19 84 ILE A CA 1
ATOM 702 C C . ILE A 1 84 ? -11.376 1.225 21.967 1.00 78.19 84 ILE A C 1
ATOM 704 O O . ILE A 1 84 ? -12.233 0.949 22.803 1.00 78.19 84 ILE A O 1
ATOM 708 N N . GLN A 1 85 ? -10.079 0.982 22.189 1.00 78.69 85 GLN A N 1
ATOM 709 C CA . GLN A 1 85 ? -9.587 0.405 23.447 1.00 78.69 85 GLN A CA 1
ATOM 710 C C . GLN A 1 85 ? -9.950 1.270 24.659 1.00 78.69 85 GLN A C 1
ATOM 712 O O . GLN A 1 85 ? -10.517 0.763 25.623 1.00 78.69 85 GLN A O 1
ATOM 717 N N . ARG A 1 86 ? -9.700 2.584 24.591 1.00 82.19 86 ARG A N 1
ATOM 718 C CA . ARG A 1 86 ? -10.053 3.519 25.674 1.00 82.19 86 ARG A CA 1
ATOM 719 C C . ARG A 1 86 ? -11.553 3.553 25.942 1.00 82.19 86 ARG A C 1
ATOM 721 O O . ARG A 1 86 ? -11.968 3.663 27.091 1.00 82.19 86 ARG A O 1
ATOM 728 N N . LEU A 1 87 ? -12.358 3.472 24.888 1.00 75.19 87 LEU A N 1
ATOM 729 C CA . LEU A 1 87 ? -13.810 3.437 25.003 1.00 75.19 87 LEU A CA 1
ATOM 730 C C . LEU A 1 87 ? -14.298 2.152 25.672 1.00 75.19 87 LEU A C 1
ATOM 732 O O . LEU A 1 87 ? -15.136 2.225 26.565 1.00 75.19 87 LEU A O 1
ATOM 736 N N . ALA A 1 88 ? -13.737 1.000 25.301 1.00 74.56 88 ALA A N 1
ATOM 737 C CA . ALA A 1 88 ? -14.053 -0.286 25.919 1.00 74.56 88 ALA A CA 1
ATOM 738 C C . ALA A 1 88 ? -13.663 -0.337 27.408 1.00 74.56 88 ALA A C 1
ATOM 740 O O . ALA A 1 88 ? -14.360 -0.954 28.211 1.00 74.56 88 ALA A O 1
ATOM 741 N N . GLU A 1 89 ? -12.571 0.332 27.785 1.00 81.44 89 GLU A N 1
ATOM 742 C CA . GLU A 1 89 ? -12.132 0.473 29.179 1.00 81.44 89 GLU A CA 1
ATOM 743 C C . GLU A 1 89 ? -13.023 1.434 29.990 1.00 81.44 89 GLU A C 1
ATOM 745 O O . GLU A 1 89 ? -13.104 1.322 31.214 1.00 81.44 89 GLU A O 1
ATOM 750 N N . SER A 1 90 ? -13.734 2.358 29.332 1.00 82.12 90 SER A N 1
ATOM 751 C CA . SER A 1 90 ? -14.716 3.232 29.976 1.00 82.12 90 SER A CA 1
ATOM 752 C C . SER A 1 90 ? -16.084 2.539 30.056 1.00 82.12 90 SER A C 1
ATOM 754 O O . SER A 1 90 ? -16.807 2.420 29.074 1.00 82.12 90 SER A O 1
ATOM 756 N N . THR A 1 91 ? -16.459 2.056 31.242 1.00 64.44 91 THR A N 1
ATOM 757 C CA . THR A 1 91 ? -17.615 1.165 31.511 1.00 64.44 91 THR A CA 1
ATOM 758 C C . THR A 1 91 ? -19.033 1.708 31.226 1.00 64.44 91 THR A C 1
ATOM 760 O O . THR A 1 91 ? -20.015 1.184 31.742 1.00 64.44 91 THR A O 1
ATOM 763 N N . SER A 1 92 ? -19.198 2.724 30.388 1.00 66.25 92 SER A N 1
ATOM 764 C CA . SER A 1 92 ? -20.507 3.260 29.989 1.00 66.25 92 SER A CA 1
ATOM 765 C C . SER A 1 92 ? -20.478 3.709 28.533 1.00 66.25 92 SER A C 1
ATOM 767 O O . SER A 1 92 ? -20.769 4.864 28.220 1.00 66.25 92 SER A O 1
ATOM 769 N N . PHE A 1 93 ? -20.046 2.807 27.654 1.00 68.38 93 PHE A N 1
ATOM 770 C CA . PHE A 1 93 ? -19.914 3.112 26.243 1.00 68.38 93 PHE A CA 1
ATOM 771 C C . PHE A 1 93 ? -21.255 2.971 25.521 1.00 68.38 93 PHE A C 1
ATOM 773 O O . PHE A 1 93 ? -21.788 1.874 25.354 1.00 68.38 93 PHE A O 1
ATOM 780 N N . ASP A 1 94 ? -21.805 4.112 25.117 1.00 61.53 94 ASP A N 1
ATOM 781 C CA . ASP A 1 94 ? -22.959 4.182 24.238 1.00 61.53 94 ASP A CA 1
ATOM 782 C C . ASP A 1 94 ? -22.528 3.798 22.816 1.00 61.53 94 ASP A C 1
ATOM 784 O O . ASP A 1 94 ? -21.850 4.550 22.114 1.00 61.53 94 ASP A O 1
ATOM 788 N N . THR A 1 95 ? -22.930 2.601 22.389 1.00 56.56 95 THR A N 1
ATOM 789 C CA . THR A 1 95 ? -22.626 2.049 21.064 1.00 56.56 95 THR A CA 1
ATOM 790 C C . THR A 1 95 ? -23.228 2.863 19.917 1.00 56.56 95 THR A C 1
ATOM 792 O O . THR A 1 95 ? -22.822 2.666 18.777 1.00 56.56 95 THR A O 1
ATOM 795 N N . SER A 1 96 ? -24.159 3.786 20.193 1.00 56.00 96 SER A N 1
ATOM 796 C CA . SER A 1 96 ? -24.689 4.721 19.190 1.00 56.00 96 SER A CA 1
ATOM 797 C C . SER A 1 96 ? -23.698 5.828 18.809 1.00 56.00 96 SER A C 1
ATOM 799 O O . SER A 1 96 ? -23.839 6.425 17.745 1.00 56.00 96 SER A O 1
ATOM 801 N N . MET A 1 97 ? -22.658 6.066 19.623 1.00 52.69 97 MET A N 1
ATOM 802 C CA . MET A 1 97 ? -21.556 6.979 19.288 1.00 52.69 97 MET A CA 1
ATOM 803 C C . MET A 1 97 ? -20.512 6.353 18.368 1.00 52.69 97 MET A C 1
ATOM 805 O O . MET A 1 97 ? -19.704 7.082 17.790 1.00 52.69 97 MET A O 1
ATOM 809 N N . ILE A 1 98 ? -20.535 5.027 18.193 1.00 55.22 98 ILE A N 1
ATOM 810 C CA . ILE A 1 98 ? -19.829 4.418 17.075 1.00 55.22 98 ILE A CA 1
ATOM 811 C C . ILE A 1 98 ? -20.660 4.728 15.827 1.00 55.22 98 ILE A C 1
ATOM 813 O O . ILE A 1 98 ? -21.387 3.884 15.309 1.00 55.22 98 ILE A O 1
ATOM 817 N N . ASN A 1 99 ? -20.528 5.953 15.315 1.00 50.34 99 ASN A N 1
ATOM 818 C CA . ASN A 1 99 ? -20.568 6.129 13.873 1.00 50.34 99 ASN A CA 1
ATOM 819 C C . ASN A 1 99 ? -19.384 5.311 13.363 1.00 50.34 99 ASN A C 1
ATOM 821 O O . ASN A 1 99 ? -18.262 5.801 13.262 1.00 50.34 99 ASN A O 1
ATOM 825 N N . LEU A 1 100 ? -19.629 4.015 13.166 1.00 46.22 100 LEU A N 1
ATOM 826 C CA . LEU A 1 100 ? -18.809 3.149 12.347 1.00 46.22 100 LEU A CA 1
ATOM 827 C C . LEU A 1 100 ? -18.850 3.836 10.996 1.00 46.22 100 LEU A C 1
ATOM 829 O O . LEU A 1 100 ? -19.820 3.653 10.270 1.00 46.22 100 LEU A O 1
ATOM 833 N N . PHE A 1 101 ? -17.899 4.735 10.744 1.00 49.62 101 PHE A N 1
ATOM 834 C CA . PHE A 1 101 ? -17.808 5.449 9.488 1.00 49.62 101 PHE A CA 1
ATOM 835 C C . PHE A 1 101 ? -17.828 4.382 8.395 1.00 49.62 101 PHE A C 1
ATOM 837 O O . PHE A 1 101 ? -16.872 3.620 8.218 1.00 49.62 101 PHE A O 1
ATOM 844 N N . GLU A 1 102 ? -18.980 4.274 7.737 1.00 53.22 102 GLU A N 1
ATOM 845 C CA . GLU A 1 102 ? -19.129 3.658 6.436 1.00 53.22 102 GLU A CA 1
ATOM 846 C C . GLU A 1 102 ? -18.283 4.500 5.495 1.00 53.22 102 GLU A C 1
ATOM 848 O O . GLU A 1 102 ? -18.781 5.406 4.853 1.00 53.22 102 GLU A O 1
ATOM 853 N N . ASP A 1 103 ? -16.984 4.246 5.468 1.00 65.06 103 ASP A N 1
ATOM 854 C CA . ASP A 1 103 ? -16.128 4.704 4.390 1.00 65.06 103 ASP A CA 1
ATOM 855 C C . ASP A 1 103 ? -14.990 3.700 4.248 1.00 65.06 103 ASP A C 1
ATOM 857 O O . ASP A 1 103 ? -13.823 3.947 4.556 1.00 65.06 103 ASP A O 1
ATOM 861 N N . GLY A 1 104 ? -15.344 2.510 3.749 1.00 61.03 104 GLY A N 1
ATOM 862 C CA . GLY A 1 104 ? -14.352 1.584 3.194 1.00 61.03 104 GLY A CA 1
ATOM 863 C C . GLY A 1 104 ? -13.440 2.285 2.178 1.00 61.03 104 GLY A C 1
ATOM 864 O O . GLY A 1 104 ? -12.259 1.964 2.098 1.00 61.03 104 GLY A O 1
ATOM 865 N N . TYR A 1 105 ? -13.965 3.317 1.510 1.00 65.25 105 TYR A N 1
ATOM 866 C CA . TYR A 1 105 ? -13.235 4.213 0.625 1.00 65.25 105 TYR A CA 1
ATOM 867 C C . TYR A 1 105 ? -12.113 4.994 1.343 1.00 65.25 105 TYR A C 1
ATOM 869 O O . TYR A 1 105 ? -10.973 4.967 0.889 1.00 65.25 105 TYR A O 1
ATOM 877 N N . PHE A 1 106 ? -12.368 5.583 2.521 1.00 79.50 106 PHE A N 1
ATOM 878 C CA . PHE A 1 106 ? -11.327 6.265 3.310 1.00 79.50 106 PHE A CA 1
ATOM 879 C C . PHE A 1 106 ? -10.204 5.306 3.729 1.00 79.50 106 PHE A C 1
ATOM 881 O O . PHE A 1 106 ? -9.019 5.610 3.590 1.00 79.50 106 PHE A O 1
ATOM 888 N N . LYS A 1 107 ? -10.564 4.108 4.208 1.00 85.06 107 LYS A N 1
ATOM 889 C CA . LYS A 1 107 ? -9.571 3.088 4.589 1.00 85.06 107 LYS A CA 1
ATOM 890 C C . LYS A 1 107 ? -8.723 2.659 3.395 1.00 85.06 107 LYS A C 1
ATOM 892 O O . LYS A 1 107 ? -7.510 2.507 3.535 1.00 85.06 107 LYS A O 1
ATOM 897 N N . GLN A 1 108 ? -9.354 2.473 2.239 1.00 88.62 108 GLN A N 1
ATOM 898 C CA . GLN A 1 108 ? -8.680 2.117 0.998 1.00 88.62 108 GLN A CA 1
ATOM 899 C C . GLN A 1 108 ? -7.676 3.193 0.580 1.00 88.62 108 GLN A C 1
ATOM 901 O O . GLN A 1 108 ? -6.525 2.851 0.324 1.00 88.62 108 GLN A O 1
ATOM 906 N N . GLU A 1 109 ? -8.061 4.473 0.566 1.00 89.75 109 GLU A N 1
ATOM 907 C CA . GLU A 1 109 ? -7.155 5.571 0.201 1.00 89.75 109 GLU A CA 1
ATOM 908 C C . GLU A 1 109 ? -5.912 5.613 1.102 1.00 89.75 109 GLU A C 1
ATOM 910 O O . GLU A 1 109 ? -4.782 5.695 0.610 1.00 89.75 109 GLU A O 1
ATOM 915 N N . VAL A 1 110 ? -6.099 5.475 2.421 1.00 90.94 110 VAL A N 1
ATOM 916 C CA . VAL A 1 110 ? -4.997 5.433 3.397 1.00 90.94 110 VAL A CA 1
ATOM 917 C C . VAL A 1 110 ? -4.081 4.226 3.153 1.00 90.94 110 VAL A C 1
ATOM 919 O O . VAL A 1 110 ? -2.854 4.347 3.198 1.00 90.94 110 VAL A O 1
ATOM 922 N N . VAL A 1 111 ? -4.656 3.055 2.864 1.00 92.25 111 VAL A N 1
ATOM 923 C CA . VAL A 1 111 ? -3.896 1.831 2.566 1.00 92.25 111 VAL A CA 1
ATOM 924 C C . VAL A 1 111 ? -3.115 1.957 1.261 1.00 92.25 111 VAL A C 1
ATOM 926 O O . VAL A 1 111 ? -1.933 1.612 1.234 1.00 92.25 111 VAL A O 1
ATOM 929 N N . VAL A 1 112 ? -3.735 2.473 0.198 1.00 92.88 112 VAL A N 1
ATOM 930 C CA . VAL A 1 112 ? -3.088 2.686 -1.104 1.00 92.88 112 VAL A CA 1
ATOM 931 C C . VAL A 1 112 ? -1.924 3.652 -0.962 1.00 92.88 112 VAL A C 1
ATOM 933 O O . VAL A 1 112 ? -0.833 3.363 -1.449 1.00 92.88 112 VAL A O 1
ATOM 936 N N . GLN A 1 113 ? -2.118 4.764 -0.251 1.00 91.75 113 GLN A N 1
ATOM 937 C CA . GLN A 1 113 ? -1.056 5.733 -0.012 1.00 91.75 113 GLN A CA 1
ATOM 938 C C . GLN A 1 113 ? 0.125 5.099 0.739 1.00 91.75 113 GLN A C 1
ATOM 940 O O . GLN A 1 113 ? 1.272 5.241 0.317 1.00 91.75 113 GLN A O 1
ATOM 945 N N . ALA A 1 114 ? -0.143 4.332 1.798 1.00 91.62 114 ALA A N 1
ATOM 946 C CA . ALA A 1 114 ? 0.904 3.656 2.560 1.00 91.6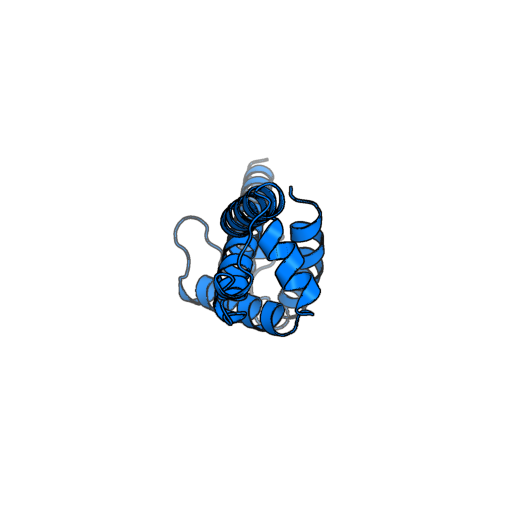2 114 ALA A CA 1
ATOM 947 C C . ALA A 1 114 ? 1.645 2.578 1.738 1.00 91.62 114 ALA A C 1
ATOM 949 O O . ALA A 1 114 ? 2.862 2.434 1.857 1.00 91.62 114 ALA A O 1
ATOM 950 N N . LEU A 1 115 ? 0.935 1.821 0.893 1.00 90.88 115 LEU A N 1
ATOM 951 C CA . LEU A 1 115 ? 1.538 0.837 -0.015 1.00 90.88 115 LEU A CA 1
ATOM 952 C C . LEU A 1 115 ? 2.398 1.519 -1.086 1.00 90.88 115 LEU A C 1
ATOM 954 O O . LEU A 1 115 ? 3.500 1.050 -1.370 1.00 90.88 115 LEU A O 1
ATOM 958 N N . TYR A 1 116 ? 1.925 2.638 -1.638 1.00 88.25 116 TYR A N 1
ATOM 959 C CA . TYR A 1 116 ? 2.646 3.426 -2.635 1.00 88.25 116 TYR A CA 1
ATOM 960 C C . TYR A 1 116 ? 3.968 3.971 -2.080 1.00 88.25 116 TYR A C 1
ATOM 962 O O . TYR A 1 116 ? 5.001 3.876 -2.737 1.00 88.25 116 TYR A O 1
ATOM 970 N N . GLU A 1 117 ? 3.975 4.473 -0.844 1.00 87.50 117 GLU A N 1
ATOM 971 C CA . GLU A 1 117 ? 5.195 4.957 -0.186 1.00 87.50 117 GLU A CA 1
ATOM 972 C C . GLU A 1 117 ? 6.228 3.848 0.050 1.00 87.50 117 GLU A C 1
ATOM 974 O O . GLU A 1 117 ? 7.426 4.064 -0.134 1.00 87.50 117 GLU A O 1
ATOM 979 N N . GLU A 1 118 ? 5.797 2.650 0.451 1.00 88.06 118 GLU A N 1
ATOM 980 C CA . GLU A 1 118 ? 6.708 1.511 0.622 1.00 88.06 118 GLU A CA 1
ATOM 981 C C . GLU A 1 118 ? 7.240 0.995 -0.723 1.00 88.06 118 GLU A C 1
ATOM 983 O O . GLU A 1 118 ? 8.419 0.642 -0.815 1.00 88.06 118 GLU A O 1
ATOM 988 N N . LEU A 1 119 ? 6.408 1.001 -1.770 1.00 85.25 119 LEU A N 1
ATOM 989 C CA . LEU A 1 119 ? 6.837 0.705 -3.136 1.00 85.25 119 LEU A CA 1
ATOM 990 C C . LEU A 1 119 ? 7.891 1.714 -3.607 1.00 85.25 119 LEU A C 1
ATOM 992 O O . LEU A 1 119 ? 8.925 1.310 -4.132 1.00 85.25 119 LEU A O 1
ATOM 996 N N . HIS A 1 120 ? 7.674 3.004 -3.343 1.00 80.12 120 HIS A N 1
ATOM 997 C CA . HIS A 1 120 ? 8.615 4.061 -3.702 1.00 80.12 120 HIS A CA 1
ATOM 998 C C . HIS A 1 120 ? 9.959 3.903 -2.996 1.00 80.12 120 HIS A C 1
ATOM 1000 O O . HIS A 1 120 ? 10.997 3.882 -3.647 1.00 80.12 120 HIS A O 1
ATOM 1006 N N . LYS A 1 121 ? 9.958 3.674 -1.677 1.00 82.19 121 LYS A N 1
ATOM 1007 C CA . LYS A 1 121 ? 11.197 3.409 -0.924 1.00 82.19 121 LYS A CA 1
ATOM 1008 C C . LYS A 1 121 ? 11.957 2.199 -1.466 1.00 82.19 121 LYS A C 1
ATOM 1010 O O . LYS A 1 121 ? 13.186 2.180 -1.435 1.00 82.19 121 LYS A O 1
ATOM 1015 N N . LYS A 1 122 ? 11.237 1.165 -1.915 1.00 82.44 122 LYS A N 1
ATOM 1016 C CA . LYS A 1 122 ? 11.850 -0.017 -2.523 1.00 82.44 122 LYS A CA 1
ATOM 1017 C C . LYS A 1 122 ? 12.470 0.316 -3.882 1.00 82.44 122 LYS A C 1
ATOM 1019 O O . LYS A 1 122 ? 13.612 -0.071 -4.107 1.00 82.44 122 LYS A O 1
ATOM 1024 N N . ALA A 1 123 ? 11.760 1.052 -4.733 1.00 77.81 123 ALA A N 1
ATOM 1025 C CA . ALA A 1 123 ? 12.275 1.519 -6.017 1.00 77.81 123 ALA A CA 1
ATOM 1026 C C . ALA A 1 123 ? 13.538 2.381 -5.844 1.00 77.81 123 ALA A C 1
ATOM 1028 O O . ALA A 1 123 ? 14.548 2.112 -6.490 1.00 77.81 123 ALA A O 1
ATOM 1029 N N . ASP A 1 124 ? 13.520 3.334 -4.904 1.00 77.00 124 ASP A N 1
ATOM 1030 C CA . ASP A 1 124 ? 14.655 4.218 -4.597 1.00 77.00 124 ASP A CA 1
ATOM 1031 C C . ASP A 1 124 ? 15.901 3.439 -4.180 1.00 77.00 124 ASP A C 1
ATOM 1033 O O . ASP A 1 124 ? 17.024 3.724 -4.610 1.00 77.00 124 ASP A O 1
ATOM 1037 N N . LYS A 1 125 ? 15.693 2.428 -3.334 1.00 81.56 125 LYS A N 1
ATOM 1038 C CA . LYS A 1 125 ? 16.759 1.552 -2.871 1.00 81.56 125 LYS A CA 1
ATOM 1039 C C . LYS A 1 125 ? 17.328 0.720 -4.021 1.00 81.56 125 LYS A C 1
ATOM 1041 O O . LYS A 1 125 ? 18.541 0.722 -4.212 1.00 81.56 125 LYS A O 1
ATOM 1046 N N . ASP A 1 126 ? 16.470 0.044 -4.783 1.00 76.56 126 ASP A N 1
ATOM 1047 C CA . ASP A 1 126 ? 16.879 -0.824 -5.892 1.00 76.56 126 ASP A CA 1
ATOM 1048 C C . ASP A 1 126 ? 17.594 0.001 -6.995 1.00 76.56 126 ASP A C 1
ATOM 1050 O O . ASP A 1 126 ? 18.543 -0.469 -7.625 1.00 76.56 126 ASP A O 1
ATOM 1054 N N . TYR A 1 127 ? 17.192 1.261 -7.200 1.00 72.12 127 TYR A N 1
ATOM 1055 C CA . TYR A 1 127 ? 17.872 2.227 -8.070 1.00 72.12 127 TYR A CA 1
ATOM 1056 C C . TYR A 1 127 ? 19.251 2.636 -7.557 1.00 72.12 127 TYR A C 1
ATOM 1058 O O . TYR A 1 127 ? 20.234 2.512 -8.286 1.00 72.12 127 TYR A O 1
ATOM 1066 N N . SER A 1 128 ? 19.343 3.055 -6.294 1.00 75.50 128 SER A N 1
ATOM 1067 C CA . SER A 1 128 ? 20.615 3.449 -5.681 1.00 75.50 128 SER A CA 1
ATOM 1068 C C . SER A 1 128 ? 21.626 2.297 -5.690 1.00 75.50 128 SER A C 1
ATOM 1070 O O . SER A 1 128 ? 22.813 2.502 -5.930 1.00 75.50 128 SER A O 1
ATOM 1072 N N . GLU A 1 129 ? 21.178 1.063 -5.446 1.00 77.50 129 GLU A N 1
ATOM 1073 C CA . GLU A 1 129 ? 22.026 -0.132 -5.533 1.00 77.50 129 GLU A CA 1
ATOM 1074 C C . GLU A 1 129 ? 22.514 -0.390 -6.966 1.00 77.50 129 GLU A C 1
ATOM 1076 O O . GLU A 1 129 ? 23.672 -0.762 -7.163 1.00 77.50 129 GLU A O 1
ATOM 1081 N N . PHE A 1 130 ? 21.665 -0.151 -7.969 1.00 72.38 130 PHE A N 1
ATOM 1082 C CA . PHE A 1 130 ? 22.041 -0.277 -9.373 1.00 72.38 130 PHE A CA 1
ATOM 1083 C C . PHE A 1 130 ? 23.064 0.781 -9.808 1.00 72.38 130 PHE A C 1
ATOM 1085 O O . PHE A 1 130 ? 24.072 0.406 -10.402 1.00 72.38 130 PHE A O 1
ATOM 1092 N N . GLU A 1 131 ? 22.861 2.064 -9.493 1.00 70.75 131 GLU A N 1
AT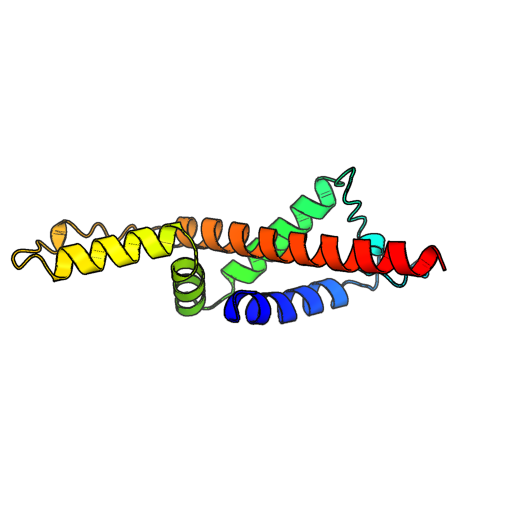OM 1093 C CA . GLU A 1 131 ? 23.830 3.124 -9.828 1.00 70.75 131 GLU A CA 1
ATOM 1094 C C . GLU A 1 131 ? 25.205 2.844 -9.213 1.00 70.75 131 GLU A C 1
ATOM 1096 O O . GLU A 1 131 ? 26.206 2.819 -9.925 1.00 70.75 131 GLU A O 1
ATOM 1101 N N . ASN A 1 132 ? 2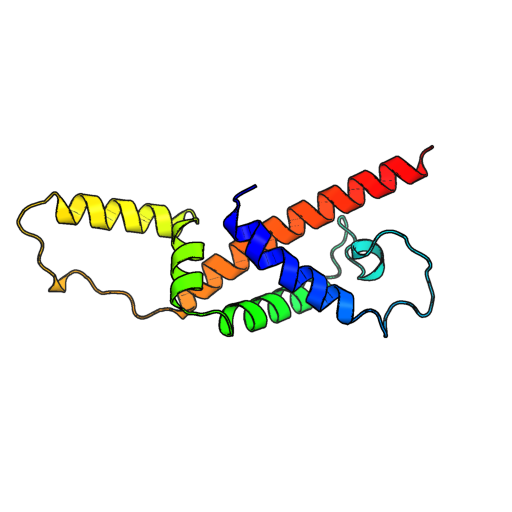5.247 2.485 -7.924 1.00 72.19 132 ASN A N 1
ATOM 1102 C CA . ASN A 1 132 ? 26.493 2.104 -7.252 1.00 72.19 132 ASN A CA 1
ATOM 1103 C C . ASN A 1 132 ? 27.180 0.879 -7.891 1.00 72.19 132 ASN A C 1
ATOM 1105 O O . ASN A 1 132 ? 28.381 0.692 -7.716 1.00 72.19 132 ASN A O 1
ATOM 1109 N N . SER A 1 133 ? 26.438 0.024 -8.602 1.00 69.12 133 SER A N 1
ATOM 1110 C CA . SER A 1 133 ? 26.988 -1.147 -9.300 1.00 69.12 133 SER A CA 1
ATOM 1111 C C . SER A 1 133 ? 27.555 -0.841 -10.691 1.00 69.12 133 SER A C 1
ATOM 1113 O O . SER A 1 133 ? 28.240 -1.693 -11.251 1.00 69.12 133 SER A O 1
ATOM 1115 N N . LEU A 1 134 ? 27.256 0.336 -11.255 1.00 61.12 134 LEU A N 1
ATOM 1116 C CA . LEU A 1 134 ? 27.781 0.797 -12.546 1.00 61.12 134 LEU A CA 1
ATOM 1117 C C . LEU A 1 134 ? 29.087 1.596 -12.409 1.00 61.12 134 LEU A C 1
ATOM 1119 O O . LEU A 1 134 ? 29.832 1.695 -13.381 1.00 61.12 134 LEU A O 1
ATOM 1123 N N . ASP A 1 135 ? 29.364 2.142 -11.221 1.00 55.56 135 ASP A N 1
ATOM 1124 C CA . ASP A 1 135 ? 30.564 2.937 -10.914 1.00 55.56 135 ASP A CA 1
ATOM 1125 C C . ASP A 1 135 ? 31.828 2.090 -10.617 1.00 55.56 135 ASP A C 1
ATOM 1127 O O . ASP A 1 135 ? 32.881 2.639 -10.275 1.00 55.56 135 ASP A O 1
ATOM 1131 N N . TYR A 1 136 ? 31.751 0.762 -10.775 1.00 42.81 136 TYR A N 1
ATOM 1132 C CA . TYR A 1 136 ? 32.840 -0.212 -10.577 1.00 42.81 136 TYR A CA 1
ATOM 1133 C C . TYR A 1 136 ? 33.018 -1.133 -11.789 1.00 42.81 136 TYR A C 1
ATOM 1135 O O . TYR A 1 136 ? 34.175 -1.562 -12.017 1.00 42.81 136 TYR A O 1
#

pLDDT: mean 73.16, std 15.69, range [38.94, 92.88]

Secondary structure (DSSP, 8-state):
--HHHHHHHHHHHHHHHHTTTTTTTS---S-HHHHTT--SSS--HHHHHHHHHHHHHHHHTS-HHHHHHHHHHSHHHHHHHHHHHHHHHSS---GGG------HHHHHHHHHHHHHHHHHHHHHHHHHHHHHHH--

=== Feature glossary ===
A reading guide for the features in this record.

Start from the sequence.

  · This is the polypeptide sequence — one letter per residue, N-terminus first. Length ranges from a few dozen residues for small domains to over a thousand for large multi-domain proteins.

Fold it, and you get atomic coordinates and the backbone conformation that goes with them.

  · Structure coordinates are given as an mmCIF _atom_site loop: one row per atom with element, residue name, chain id, sequence number, and x/y/z position in Å. Only the four main-chain atoms per residue are included here; side chains are omitted to keep the record compact.

  · Backbone dihedral angles. Every residue except chain termini has a φ (preceding-C → N → Cα → C) and a ψ (N → Cα → C → next-N). They are reported in degrees following the IUPAC sign convention. Secondary structure is essentially a statement about which (φ, ψ) basin each residue occupies.

  · The SS8 string is DSSP's per-residue secondary-structure call. α-helix (H) means an i→i+4 H-bond ladder; β-strand (E) means the residue participates in a β-sheet; 3₁₀ (G) and π (I) are tighter and wider helices; T/S are turns/bends; '-' is loop.

  · SS3 is a coarse helix/strand/coil call (letters a/b/c) made by the P-SEA algorithm from inter-Cα distances and dihedrals. It is less detailed than DSSP but needs only Cα positions.

Summarize the fold with a handful of shape descriptors and a per-residue structural alphabet.

  · Radius of gyration (Rg) is the root-mean-square distance of Cα atoms from their centroid — a single number for overall size and compactness. A globular domain of N residues has Rg ≈ 2.2·N^0.38 Å; an extended or disordered chain has a much larger Rg. The Cα contact count is the number of residue pairs whose Cα atoms are within 8 Å and are more than four positions apart in sequence — a standard proxy for tertiary packing density. The bounding box is the smallest axis-aligned box enclosing all Cα atoms.

  · The Foldseek 3Di string encodes local tertiary geometry as a 20-letter alphabet — one character per residue — derived from the relative positions of nearby Cα atoms. Unlike the amino-acid sequence, 3Di is a direct function of the 3D structure, so two proteins with the same fold have similar 3Di strings even at low sequence identity.

  · Solvent-accessible surface area (SASA) is the area in Å² traced out by the centre of a 1.4 Å probe sphere (a water molecule) rolled over the protein's van der Waals surface (Shrake–Rupley / Lee–Richards construction). Buried residues have near-zero SASA; fully exposed residues can exceed 200 Å². The total SASA scales roughly with the number of surface residues.

Ask how reliable the model is.

  · pLDDT (predicted Local Distance Difference Test) is AlphaFold's per-residue confidence score, ranging from 0 to 100. Values above 90 indicate high confidence (typically well-packed cores); 70–90 is confident; 50–70 low confidence; below 50 usually means the region is disordered or the prediction is unreliable there. AlphaFold stores pLDDT in the mmCIF B-factor column.

  · B-factor (Debye–Waller factor) reflects atomic displacement in the crystal lattice. It is an experimental observable (units Å²), not a prediction; low values mean the atom is pinned down, high values mean it moves or is heterogeneous across the crystal.

  · Predicted Aligned Error (PAE) is an AlphaFold confidence matrix: entry (i, j) is the expected error in the position of residue j, in ångströms, when the prediction is superimposed on the true structure at residue i. Low PAE within a block of residues means that block is internally rigid and well-predicted; high PAE between two blocks means their relative placement is uncertain even if each block individually is confident.

Place it in context: what it resembles, what it is annotated as, and how it looks.

  · Nearest PDB neighbors are the top structural matches found by Foldseek when searching this structure against the entire Protein Data Bank. Each hit reports a TM-score (0 to 1; >0.5 almost always implies the same fold) and an E-value. These are *structural* homologs — they may share no detectable sequence similarity.

  · Functional annotations link the protein to curated databases. InterPro entries identify conserved domains and families by matching the sequence against member-database signatures (Pfam, PROSITE, CDD, …). Gene Ontology (GO) terms describe molecular function, biological process, and cellular component in a controlled vocabulary. CATH places the structure in a hierarchical fold classification (Class/Architecture/Topology/Homologous-superfamily). The organism is the source species.

  · Three diagnostic plots accompany the record. The Cα contact map visualizes the tertiary structure as a 2D adjacency matrix (8 Å cutoff, sequence-local contacts suppressed). The Ramachandran plot shows the distribution of backbone (φ, ψ) torsions, with points in the α and β basins reflecting secondary structure content. The PAE plot shows AlphaFold's inter-residue confidence as a color matrix.

  · Six rendered views show the 3D structure from the faces of a cube — i.e. along ±x, ±y, ±z. Rendering representation is drawn randomly per protein from cartoon (secondary-structure ribbons), sticks (backbone bonds), or molecular surface; coloring is either N→C rainbow (blue at the N-terminus through red at the C-terminus) or one color per chain.